Protein AF-A0A2S9CY71-F1 (afdb_monomer)

Sequence (113 aa):
MPGILIYLIAMFAIANFYYYVFKNPLKIFKFFSLFFILVSIISIVISLNYSESVWEGFITFSGYYTLLFGIHLLLRKVFKINNYLFYIIAFFLASFLITVFFAALMQDIFNYS

Structure (mmCIF, N/CA/C/O backbone):
data_AF-A0A2S9CY71-F1
#
_entry.id   AF-A0A2S9CY71-F1
#
loop_
_atom_site.group_PDB
_atom_site.id
_atom_site.type_symbol
_atom_site.label_atom_id
_atom_site.label_alt_id
_atom_site.label_comp_id
_atom_site.label_asym_id
_atom_site.label_entity_id
_atom_site.label_seq_id
_atom_site.pdbx_PDB_ins_code
_atom_site.Cartn_x
_atom_site.Cartn_y
_atom_site.Cartn_z
_atom_site.occupancy
_atom_site.B_iso_or_equiv
_atom_site.auth_seq_id
_atom_site.auth_comp_id
_atom_site.auth_asym_id
_atom_site.auth_atom_id
_atom_site.pdbx_PDB_model_num
ATOM 1 N N . MET A 1 1 ? 16.766 -16.063 2.490 1.00 52.97 1 MET A N 1
ATOM 2 C CA . MET A 1 1 ? 16.522 -15.645 3.892 1.00 52.97 1 MET A CA 1
ATOM 3 C C . MET A 1 1 ? 16.466 -14.126 4.117 1.00 52.97 1 MET A C 1
ATOM 5 O O . MET A 1 1 ? 15.512 -13.721 4.769 1.00 52.97 1 MET A O 1
ATOM 9 N N . PRO A 1 2 ? 17.361 -13.262 3.588 1.00 66.75 2 PRO A N 1
ATOM 10 C CA . PRO A 1 2 ? 17.296 -11.818 3.883 1.00 66.75 2 PRO A CA 1
ATOM 11 C C . PRO A 1 2 ? 16.052 -11.115 3.308 1.00 66.75 2 PRO A C 1
ATOM 13 O O . PRO A 1 2 ? 15.504 -10.232 3.958 1.00 66.75 2 PRO A O 1
ATOM 16 N N . GLY A 1 3 ? 15.537 -11.556 2.153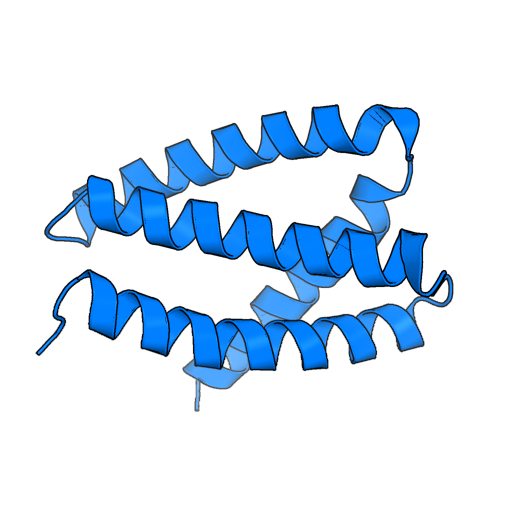 1.00 76.69 3 GLY A N 1
ATOM 17 C CA . GLY A 1 3 ? 14.343 -10.958 1.533 1.00 76.69 3 GLY A CA 1
ATOM 18 C C . GLY A 1 3 ? 13.068 -11.057 2.381 1.00 76.69 3 GLY A C 1
ATOM 19 O O . GLY A 1 3 ? 12.315 -10.094 2.464 1.00 76.69 3 GLY A O 1
ATOM 20 N N . ILE A 1 4 ? 12.857 -12.179 3.081 1.00 81.44 4 ILE A N 1
ATOM 21 C CA . ILE A 1 4 ? 11.696 -12.358 3.972 1.00 81.44 4 ILE A CA 1
ATOM 22 C C . ILE A 1 4 ? 11.807 -11.420 5.176 1.00 81.44 4 ILE A C 1
ATOM 24 O O . ILE A 1 4 ? 10.829 -10.785 5.551 1.00 81.44 4 ILE A O 1
ATOM 28 N N . LEU A 1 5 ? 13.001 -11.291 5.760 1.00 84.19 5 LEU A N 1
ATOM 29 C CA . LEU A 1 5 ? 13.216 -10.397 6.896 1.00 84.19 5 LEU A CA 1
ATOM 30 C C . LEU A 1 5 ? 12.985 -8.929 6.507 1.00 84.19 5 LEU A C 1
ATOM 32 O O . LEU A 1 5 ? 12.290 -8.213 7.224 1.00 84.19 5 LEU A O 1
ATOM 36 N N . ILE A 1 6 ? 13.506 -8.501 5.352 1.00 87.50 6 ILE A N 1
ATOM 37 C CA . ILE A 1 6 ? 13.288 -7.148 4.817 1.00 87.50 6 ILE A CA 1
ATOM 38 C C . ILE A 1 6 ? 11.797 -6.903 4.574 1.00 87.50 6 ILE A C 1
ATOM 40 O O . ILE A 1 6 ? 11.276 -5.871 4.992 1.00 87.50 6 ILE A O 1
ATOM 44 N N . TYR A 1 7 ? 11.100 -7.866 3.965 1.00 86.31 7 TYR A N 1
ATOM 45 C CA . TYR A 1 7 ? 9.656 -7.793 3.762 1.00 86.31 7 TYR A CA 1
ATOM 46 C C . TYR A 1 7 ? 8.904 -7.621 5.088 1.00 86.31 7 TYR A C 1
ATOM 48 O O . TYR A 1 7 ? 8.084 -6.713 5.214 1.00 86.31 7 TYR A O 1
ATOM 56 N N . LEU A 1 8 ? 9.207 -8.444 6.098 1.00 87.50 8 LEU A N 1
ATOM 57 C CA . LEU A 1 8 ? 8.549 -8.366 7.403 1.00 87.50 8 LEU A CA 1
ATOM 58 C C . LEU A 1 8 ? 8.791 -7.009 8.077 1.00 87.50 8 LEU A C 1
ATOM 60 O O . LEU A 1 8 ? 7.848 -6.394 8.568 1.00 87.50 8 LEU A O 1
ATOM 64 N N . ILE A 1 9 ? 10.026 -6.505 8.061 1.00 91.38 9 ILE A N 1
ATOM 65 C CA . ILE A 1 9 ? 10.359 -5.197 8.644 1.00 91.38 9 ILE A CA 1
ATOM 66 C C . ILE A 1 9 ? 9.629 -4.070 7.902 1.00 91.38 9 ILE A C 1
ATOM 68 O O . ILE A 1 9 ? 9.025 -3.204 8.540 1.00 91.38 9 ILE A O 1
ATOM 72 N N . ALA A 1 10 ? 9.635 -4.095 6.567 1.00 89.06 10 ALA A N 1
ATOM 73 C CA . ALA A 1 10 ? 8.968 -3.089 5.749 1.00 89.06 10 ALA A CA 1
ATOM 74 C C . ALA A 1 10 ? 7.451 -3.087 5.984 1.00 89.06 10 ALA A C 1
ATOM 76 O O . ALA A 1 10 ? 6.865 -2.033 6.232 1.00 89.06 10 ALA A O 1
ATOM 77 N N . MET A 1 11 ? 6.816 -4.261 5.989 1.00 91.31 11 MET A N 1
ATOM 78 C CA . MET A 1 11 ? 5.381 -4.380 6.254 1.00 91.31 11 MET A CA 1
ATOM 79 C C . MET A 1 11 ? 5.019 -3.954 7.673 1.00 91.31 11 MET A C 1
ATOM 81 O O . MET A 1 11 ? 3.999 -3.294 7.864 1.00 91.31 11 MET A O 1
ATOM 85 N N . PHE A 1 12 ? 5.867 -4.249 8.661 1.00 91.44 12 PHE A N 1
ATOM 86 C CA . PHE A 1 12 ? 5.662 -3.771 10.025 1.00 91.44 12 PHE A CA 1
ATOM 87 C C . PHE A 1 12 ? 5.716 -2.242 10.095 1.00 91.44 12 PHE A C 1
ATOM 89 O O . PHE A 1 12 ? 4.841 -1.624 10.708 1.00 91.44 12 PHE A O 1
ATOM 96 N N . ALA A 1 13 ? 6.694 -1.620 9.432 1.00 92.62 13 ALA A N 1
ATOM 97 C CA . ALA A 1 13 ? 6.809 -0.167 9.363 1.00 92.62 13 ALA A CA 1
ATOM 98 C C . ALA A 1 13 ? 5.593 0.469 8.669 1.00 92.62 13 ALA A C 1
ATOM 100 O O . ALA A 1 13 ? 5.010 1.415 9.201 1.00 92.62 13 ALA A O 1
ATOM 101 N N . ILE A 1 14 ? 5.154 -0.088 7.536 1.00 92.69 14 ILE A N 1
ATOM 102 C CA . ILE A 1 14 ? 3.981 0.391 6.789 1.00 92.69 14 ILE A CA 1
ATOM 103 C C . ILE A 1 14 ? 2.700 0.244 7.619 1.00 92.69 14 ILE A C 1
ATOM 105 O O . ILE A 1 14 ? 1.904 1.182 7.700 1.00 92.69 14 ILE A O 1
ATOM 109 N N . ALA A 1 15 ? 2.503 -0.902 8.275 1.00 92.19 15 ALA A N 1
ATOM 110 C CA . ALA A 1 15 ? 1.336 -1.143 9.114 1.00 92.19 15 ALA A CA 1
ATOM 111 C C . ALA A 1 15 ? 1.253 -0.123 10.260 1.00 92.19 15 ALA A C 1
ATOM 113 O O . ALA A 1 15 ? 0.190 0.456 10.497 1.00 92.19 15 ALA A O 1
ATOM 114 N N . ASN A 1 16 ? 2.382 0.145 10.926 1.00 93.38 16 ASN A N 1
ATOM 115 C CA . ASN A 1 16 ? 2.485 1.162 11.973 1.00 93.38 16 ASN A CA 1
ATOM 116 C C . ASN A 1 16 ? 2.200 2.563 11.436 1.00 93.38 16 ASN A C 1
ATOM 118 O O . ASN A 1 16 ?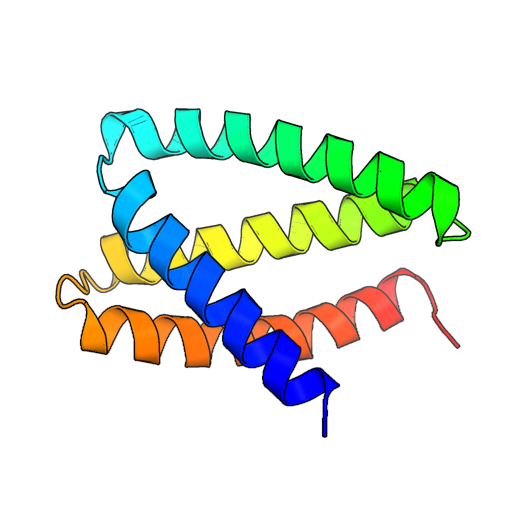 1.379 3.291 11.998 1.00 93.38 16 ASN A O 1
ATOM 122 N N . PHE A 1 17 ? 2.845 2.924 10.328 1.00 92.31 17 PHE A N 1
ATOM 123 C CA . PHE A 1 17 ? 2.635 4.202 9.667 1.00 92.31 17 PHE A CA 1
ATOM 124 C C . PHE A 1 17 ? 1.148 4.429 9.370 1.00 92.31 17 PHE A C 1
ATOM 126 O O . PHE A 1 17 ? 0.587 5.441 9.789 1.00 92.31 17 PHE A O 1
ATOM 133 N N . TYR A 1 18 ? 0.467 3.455 8.762 1.00 92.50 18 TYR A N 1
ATOM 134 C CA . TYR A 1 18 ? -0.965 3.561 8.504 1.00 92.50 18 TYR A CA 1
ATOM 135 C C . TYR A 1 18 ? -1.805 3.639 9.778 1.00 92.50 18 TYR A C 1
ATOM 137 O O . TYR A 1 18 ? -2.688 4.492 9.879 1.00 92.50 18 TYR A O 1
ATOM 145 N N . TYR A 1 19 ? -1.524 2.798 10.773 1.00 90.62 19 TYR A N 1
ATOM 146 C CA . TYR A 1 19 ? -2.283 2.776 12.021 1.00 90.62 19 TYR A CA 1
ATOM 147 C C . TYR A 1 19 ? -2.261 4.130 12.752 1.00 90.62 19 TYR A C 1
ATOM 149 O O . TYR A 1 19 ? -3.300 4.591 13.237 1.00 90.62 19 TYR A O 1
ATOM 157 N N . TYR A 1 20 ? -1.096 4.781 12.810 1.00 90.00 20 TYR A N 1
ATOM 158 C CA . TYR A 1 20 ? -0.923 6.029 13.554 1.00 90.00 20 TYR A CA 1
ATOM 159 C C . TYR A 1 20 ? -1.240 7.280 12.728 1.00 90.00 20 TYR A C 1
ATOM 161 O O . TYR A 1 20 ? -1.921 8.178 13.228 1.00 90.00 20 TYR A O 1
ATOM 169 N N . VAL A 1 21 ? -0.794 7.348 11.470 1.00 87.31 21 VAL A N 1
ATOM 170 C CA . VAL A 1 21 ? -0.914 8.563 10.642 1.00 87.31 21 VAL A CA 1
ATOM 171 C C . VAL A 1 21 ? -2.327 8.726 10.077 1.00 87.31 21 VAL A C 1
ATOM 173 O O . VAL A 1 21 ? -2.857 9.837 10.034 1.00 87.31 21 VAL A O 1
ATOM 176 N N . PHE A 1 22 ? -2.999 7.628 9.726 1.00 85.38 22 PHE A N 1
ATOM 177 C CA . PHE A 1 22 ? -4.312 7.655 9.066 1.00 85.38 22 PHE A CA 1
ATOM 178 C C . PHE A 1 22 ? -5.482 7.469 10.043 1.00 85.38 22 PHE A C 1
ATOM 180 O O . PHE A 1 22 ? -6.585 7.078 9.667 1.00 85.38 22 PHE A O 1
ATOM 187 N N . LYS A 1 23 ? -5.278 7.815 11.321 1.00 80.62 23 LYS A N 1
ATOM 188 C CA . LYS A 1 23 ? -6.298 7.681 12.372 1.00 80.62 23 LYS A CA 1
ATOM 189 C C . LYS A 1 23 ? -7.507 8.604 12.172 1.00 80.62 23 LYS A C 1
ATOM 191 O O . LYS A 1 23 ? -8.607 8.259 12.597 1.00 80.62 23 LYS A O 1
ATOM 196 N N . ASN A 1 24 ? -7.315 9.781 11.567 1.00 80.69 24 ASN A N 1
ATOM 197 C CA . ASN A 1 24 ? -8.375 10.782 11.426 1.00 80.69 24 ASN A CA 1
ATOM 198 C C . ASN A 1 24 ? -9.142 10.617 10.096 1.00 80.69 24 ASN A C 1
ATOM 200 O O . ASN A 1 24 ? -8.574 10.905 9.038 1.00 80.69 24 ASN A O 1
ATOM 204 N N . PRO A 1 25 ? -10.439 10.250 10.122 1.00 76.19 25 PRO A N 1
ATOM 205 C CA . PRO A 1 25 ? -11.218 9.993 8.912 1.00 76.19 25 PRO A CA 1
ATOM 206 C C . PRO A 1 25 ? -11.415 11.234 8.031 1.00 76.19 25 PRO A C 1
ATOM 208 O O . PRO A 1 25 ? -11.544 11.082 6.820 1.00 76.19 25 PRO A O 1
ATOM 211 N N . LEU A 1 26 ? -11.394 12.444 8.603 1.00 77.94 26 LEU A N 1
ATOM 212 C CA . LEU A 1 26 ? -11.603 13.695 7.860 1.00 77.94 26 LEU A CA 1
ATOM 213 C C . LEU A 1 26 ? -10.385 14.091 7.019 1.00 77.94 26 LEU A C 1
ATOM 215 O O . LEU A 1 26 ? -10.519 14.763 6.002 1.00 77.94 26 LEU A O 1
ATOM 219 N N . LYS A 1 27 ? -9.184 13.682 7.443 1.00 86.38 27 LYS A N 1
ATOM 220 C CA . LYS A 1 27 ? -7.920 14.022 6.767 1.00 86.38 27 LYS A CA 1
ATOM 221 C C . LYS A 1 27 ? -7.325 12.845 5.997 1.00 86.38 27 LYS A C 1
ATOM 223 O O . LYS A 1 27 ? -6.297 13.008 5.348 1.00 86.38 27 LYS A O 1
ATOM 228 N N . ILE A 1 28 ? -7.972 11.680 6.050 1.00 88.31 28 ILE A N 1
ATOM 229 C CA . ILE A 1 28 ? -7.424 10.418 5.549 1.00 88.31 28 ILE A CA 1
ATOM 230 C C . ILE A 1 28 ? -7.096 10.483 4.053 1.00 88.31 28 ILE A C 1
ATOM 232 O O . ILE A 1 28 ? -6.007 10.093 3.648 1.00 88.31 28 ILE A O 1
ATOM 236 N N . PHE A 1 29 ? -7.985 11.073 3.249 1.00 86.69 29 PHE A N 1
ATOM 237 C CA . PHE A 1 29 ? -7.787 11.221 1.808 1.00 86.69 29 PHE A CA 1
ATOM 238 C C . PHE A 1 29 ? -6.741 12.280 1.465 1.00 86.69 29 PHE A C 1
ATOM 240 O O . PHE A 1 29 ? -5.964 12.078 0.541 1.00 86.69 29 PHE A O 1
ATOM 247 N N . LYS A 1 30 ? -6.663 13.368 2.244 1.00 89.50 30 LYS A N 1
ATOM 248 C CA . LYS A 1 30 ? -5.634 14.403 2.069 1.00 89.50 30 LYS A CA 1
ATOM 249 C C . LYS A 1 30 ? -4.234 13.848 2.335 1.00 89.50 30 LYS A C 1
ATOM 251 O O . LYS A 1 30 ? -3.298 14.143 1.597 1.00 89.50 30 LYS A O 1
ATOM 256 N N . PHE A 1 31 ? -4.084 13.054 3.395 1.00 89.62 31 PHE A N 1
ATOM 257 C CA . PHE A 1 31 ? -2.816 12.384 3.664 1.00 89.62 31 PHE A CA 1
ATOM 258 C C . PHE A 1 31 ? -2.517 11.338 2.596 1.00 89.62 31 PHE A C 1
ATOM 260 O O . PHE A 1 31 ? -1.398 11.315 2.096 1.00 89.62 31 PHE A O 1
ATOM 267 N N . PHE A 1 32 ? -3.513 10.555 2.174 1.00 92.06 32 PHE A N 1
ATOM 268 C CA . PHE A 1 32 ? -3.327 9.572 1.110 1.00 92.06 32 PHE A CA 1
ATOM 269 C C . PHE A 1 32 ? -2.831 10.230 -0.176 1.00 92.06 32 PHE A C 1
ATOM 271 O O . PHE A 1 32 ? -1.815 9.801 -0.701 1.00 92.06 32 PHE A O 1
ATOM 278 N N . SER A 1 33 ? -3.461 11.314 -0.640 1.00 90.94 33 SER A N 1
ATOM 279 C CA . SER A 1 33 ? -3.027 12.008 -1.858 1.00 90.94 33 SER A CA 1
ATOM 280 C C . SER A 1 33 ? -1.604 12.555 -1.742 1.00 90.94 33 SER A C 1
ATOM 282 O O . SER A 1 33 ? -0.827 12.453 -2.684 1.00 90.94 33 SER A O 1
ATOM 284 N N . LEU A 1 34 ? -1.238 13.109 -0.581 1.00 92.69 34 LEU A N 1
ATOM 285 C CA . LEU A 1 34 ? 0.100 13.657 -0.360 1.00 92.69 34 LEU A CA 1
ATOM 286 C C . LEU A 1 34 ? 1.168 12.556 -0.390 1.00 92.69 34 LEU A C 1
ATOM 288 O O . LEU A 1 34 ? 2.187 12.698 -1.063 1.00 92.69 34 LEU A O 1
ATOM 292 N N . PHE A 1 35 ? 0.918 11.442 0.297 1.00 92.31 35 PHE A N 1
ATOM 293 C CA . PHE A 1 35 ? 1.832 10.304 0.292 1.00 92.31 35 PHE A CA 1
ATOM 294 C C . PHE A 1 35 ? 1.830 9.559 -1.043 1.00 92.31 35 PHE A C 1
ATOM 296 O O . PHE A 1 35 ? 2.882 9.089 -1.455 1.00 92.31 35 PHE A O 1
ATOM 303 N N . PHE A 1 36 ? 0.710 9.516 -1.762 1.00 93.00 36 PHE A N 1
ATOM 304 C CA . PHE A 1 36 ? 0.638 8.959 -3.110 1.00 93.00 36 PHE A CA 1
ATOM 305 C C . PHE A 1 36 ? 1.538 9.731 -4.080 1.00 93.00 36 PHE A C 1
ATOM 307 O O . PHE A 1 36 ? 2.293 9.116 -4.830 1.00 93.00 36 PHE A O 1
ATOM 314 N N . ILE A 1 37 ? 1.522 11.069 -4.026 1.00 93.25 37 ILE A N 1
ATOM 315 C CA . ILE A 1 37 ? 2.437 11.911 -4.814 1.00 93.25 37 ILE A CA 1
ATOM 316 C C . ILE A 1 37 ? 3.891 11.602 -4.444 1.00 93.25 37 ILE A C 1
ATOM 318 O O . ILE A 1 37 ? 4.717 11.396 -5.328 1.00 93.25 37 ILE A O 1
ATOM 322 N N . LEU A 1 38 ? 4.202 11.514 -3.147 1.00 93.31 38 LEU A N 1
ATOM 323 C CA . LEU A 1 38 ? 5.554 11.192 -2.688 1.00 93.31 38 LEU A CA 1
ATOM 324 C C . LEU A 1 38 ? 6.018 9.815 -3.190 1.00 93.31 38 LEU A C 1
ATOM 326 O O . LEU A 1 38 ? 7.110 9.702 -3.740 1.00 93.31 38 LEU A O 1
ATOM 330 N N . VAL A 1 39 ? 5.183 8.784 -3.040 1.00 92.62 39 VAL A N 1
ATOM 331 C CA . VAL A 1 39 ? 5.460 7.422 -3.522 1.00 92.62 39 VAL A CA 1
ATOM 332 C C . VAL A 1 39 ? 5.638 7.412 -5.036 1.00 92.62 39 VAL A C 1
ATOM 334 O O . VAL A 1 39 ? 6.555 6.765 -5.530 1.00 92.62 39 VAL A O 1
ATOM 337 N N . SER A 1 40 ? 4.824 8.171 -5.767 1.00 92.06 40 SER A N 1
ATOM 338 C CA . SER A 1 40 ? 4.937 8.308 -7.221 1.00 92.06 40 SER A CA 1
ATOM 339 C C . SER A 1 40 ? 6.278 8.917 -7.634 1.00 92.06 40 SER A C 1
ATOM 341 O O . SER A 1 40 ? 6.938 8.403 -8.532 1.00 92.06 40 SER A O 1
ATOM 343 N N . ILE A 1 41 ? 6.725 9.974 -6.949 1.00 92.94 41 ILE A N 1
ATOM 344 C CA . ILE A 1 41 ? 8.026 10.608 -7.212 1.00 92.94 41 ILE A CA 1
ATOM 345 C C . ILE A 1 41 ? 9.170 9.638 -6.899 1.00 92.94 41 ILE A C 1
ATOM 347 O O . ILE A 1 41 ? 10.073 9.472 -7.717 1.00 92.94 41 ILE A O 1
ATOM 351 N N . ILE A 1 42 ? 9.122 8.964 -5.744 1.00 90.50 42 ILE A N 1
ATOM 352 C CA . ILE A 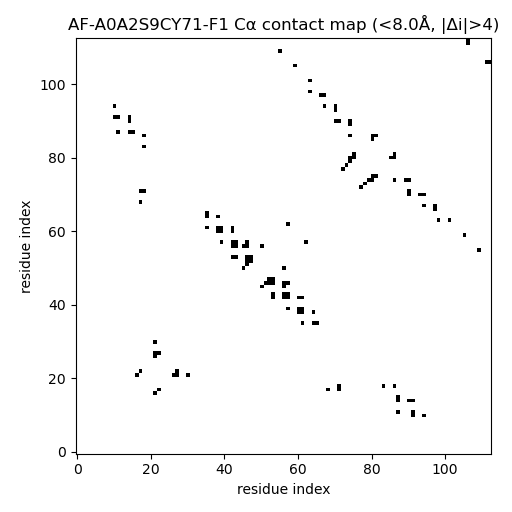1 42 ? 10.132 7.968 -5.354 1.00 90.50 42 ILE A CA 1
ATOM 353 C C . ILE A 1 42 ? 10.182 6.835 -6.381 1.00 90.50 42 ILE A C 1
ATOM 355 O O . ILE A 1 42 ? 11.265 6.432 -6.793 1.00 90.50 42 ILE A O 1
ATOM 359 N N . SER A 1 43 ? 9.022 6.362 -6.832 1.00 91.19 43 SER A N 1
ATOM 360 C CA . SER A 1 43 ? 8.922 5.333 -7.860 1.00 91.19 43 SER A CA 1
ATOM 361 C C . SER A 1 43 ? 9.610 5.751 -9.153 1.00 91.19 43 SER A C 1
ATOM 363 O O . SER A 1 43 ? 10.357 4.957 -9.711 1.00 91.19 43 SER A O 1
ATOM 365 N N . ILE A 1 44 ? 9.386 6.981 -9.621 1.00 89.06 44 ILE A N 1
ATOM 366 C CA . ILE A 1 44 ? 10.032 7.491 -10.836 1.00 89.06 44 ILE A CA 1
ATOM 367 C C . ILE A 1 44 ? 11.553 7.509 -10.657 1.00 89.06 44 ILE A C 1
ATOM 369 O O . ILE A 1 44 ? 12.279 7.045 -11.531 1.00 89.06 44 ILE A O 1
ATOM 373 N N . VAL A 1 45 ? 12.043 7.985 -9.508 1.00 90.00 45 VAL A N 1
ATOM 374 C CA . VAL A 1 45 ? 13.483 8.030 -9.206 1.00 90.00 45 VAL A CA 1
ATOM 375 C C . VAL A 1 45 ? 14.094 6.628 -9.175 1.00 90.00 45 VAL A C 1
ATOM 377 O O . VAL A 1 45 ? 15.165 6.419 -9.740 1.00 90.00 45 VAL A O 1
ATOM 380 N N . ILE A 1 46 ? 13.433 5.660 -8.537 1.00 87.69 46 ILE A N 1
ATOM 381 C CA . ILE A 1 46 ? 13.899 4.267 -8.511 1.00 87.69 46 ILE A CA 1
ATOM 382 C C . ILE A 1 46 ? 13.918 3.702 -9.932 1.00 87.69 46 ILE A C 1
ATOM 384 O O . ILE A 1 46 ? 14.928 3.144 -10.354 1.00 87.69 46 ILE A O 1
ATOM 388 N N . SER A 1 47 ? 12.843 3.895 -10.690 1.00 88.12 47 SER A N 1
ATOM 389 C CA . SER A 1 47 ? 12.738 3.374 -12.047 1.00 88.12 47 SER A CA 1
ATOM 390 C C . SER A 1 47 ? 13.790 3.918 -12.999 1.00 88.12 47 SER A C 1
ATOM 392 O O . SER A 1 47 ? 14.338 3.149 -13.779 1.00 88.12 47 SER A O 1
ATOM 394 N N . LEU A 1 48 ? 14.115 5.209 -12.913 1.00 88.56 48 LEU A N 1
ATOM 395 C CA . LEU A 1 48 ? 15.166 5.816 -13.734 1.00 88.56 48 LEU A CA 1
ATOM 396 C C . LEU A 1 48 ? 16.554 5.210 -13.478 1.00 88.56 48 LEU A C 1
ATOM 398 O O . LEU A 1 48 ? 17.416 5.291 -14.347 1.00 88.56 48 LEU A O 1
ATOM 402 N N . ASN A 1 49 ? 16.775 4.625 -12.298 1.00 85.94 49 ASN A N 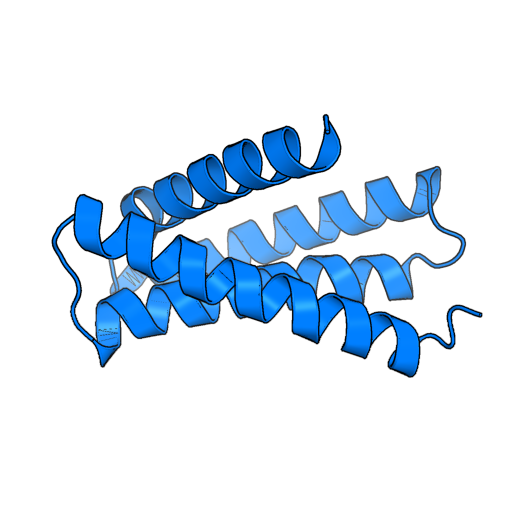1
ATOM 403 C CA . ASN A 1 49 ? 18.061 4.049 -11.910 1.00 85.94 49 ASN A CA 1
ATOM 404 C C . ASN A 1 49 ? 18.120 2.521 -12.056 1.00 85.94 49 ASN A C 1
ATOM 406 O O . ASN A 1 49 ? 19.212 1.975 -12.194 1.00 85.94 49 ASN A O 1
ATOM 410 N N . TYR A 1 50 ? 16.976 1.831 -11.977 1.00 80.38 50 TYR A N 1
ATOM 411 C CA . TYR A 1 50 ? 16.940 0.375 -11.782 1.00 80.38 50 TYR A CA 1
ATOM 412 C C . TYR A 1 50 ? 15.946 -0.386 -12.667 1.00 80.38 50 TYR A C 1
ATOM 414 O O . TYR A 1 50 ? 15.956 -1.613 -12.625 1.00 80.38 50 TYR A O 1
ATOM 422 N N . SER A 1 51 ? 15.083 0.284 -13.437 1.00 69.69 51 SER A N 1
ATOM 423 C CA . SER A 1 51 ? 14.105 -0.392 -14.303 1.00 69.69 51 SER A CA 1
ATOM 424 C C . SER A 1 51 ? 14.251 0.039 -15.753 1.00 69.69 51 SER A C 1
ATOM 426 O O . SER A 1 51 ? 14.600 1.185 -16.028 1.00 69.69 51 SER A O 1
ATOM 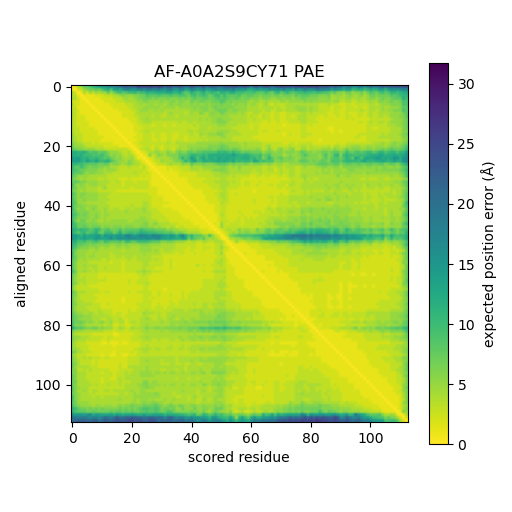428 N N . GLU A 1 52 ? 13.874 -0.838 -16.674 1.00 73.69 52 GLU A N 1
ATOM 429 C CA . GLU A 1 52 ? 13.834 -0.508 -18.100 1.00 73.69 52 GLU A CA 1
ATOM 430 C C . GLU A 1 52 ? 12.660 0.425 -18.452 1.00 73.69 52 GLU A C 1
ATOM 432 O O . GLU A 1 52 ? 12.711 1.135 -19.455 1.00 73.69 52 GLU A O 1
ATOM 437 N N . SER A 1 53 ? 11.622 0.486 -17.602 1.00 86.50 53 SER A N 1
ATOM 438 C CA . SER A 1 53 ? 10.413 1.278 -17.838 1.00 86.50 53 SER A CA 1
ATOM 439 C C . SER A 1 53 ? 9.956 2.070 -16.608 1.00 86.50 53 SER A C 1
ATOM 441 O O . SER A 1 53 ? 9.503 1.532 -15.596 1.00 86.50 53 SER A O 1
ATOM 443 N N . VAL A 1 54 ? 9.981 3.403 -16.730 1.00 88.69 54 VAL A N 1
ATOM 444 C CA . VAL A 1 54 ? 9.432 4.330 -15.717 1.00 88.69 54 VAL A CA 1
ATOM 445 C C . VAL A 1 54 ? 7.939 4.117 -15.501 1.00 88.69 54 VAL A C 1
ATOM 447 O O . VAL A 1 54 ? 7.445 4.238 -14.379 1.00 88.69 54 VAL A O 1
ATOM 450 N N . TRP A 1 55 ? 7.220 3.787 -16.571 1.00 88.06 55 TRP A N 1
ATOM 451 C CA . TRP A 1 55 ? 5.779 3.582 -16.523 1.00 88.06 55 TRP A CA 1
ATOM 452 C C . TRP A 1 55 ? 5.407 2.357 -15.690 1.00 88.06 55 TRP A C 1
ATOM 454 O O . TRP A 1 55 ? 4.507 2.404 -14.854 1.00 88.06 55 TRP A O 1
ATOM 464 N N . GLU A 1 56 ? 6.153 1.279 -15.884 1.00 87.88 56 GLU A N 1
ATOM 465 C CA . GLU A 1 56 ? 5.978 0.024 -15.171 1.00 87.88 56 GLU A CA 1
ATOM 466 C C . GLU A 1 56 ? 6.244 0.168 -13.674 1.00 87.88 56 GLU A C 1
ATOM 468 O O . GLU A 1 56 ? 5.412 -0.233 -12.854 1.00 87.88 56 GLU A O 1
ATOM 473 N N . GLY A 1 57 ? 7.359 0.802 -13.297 1.00 86.44 57 GLY A N 1
ATOM 474 C CA . GLY A 1 57 ? 7.627 1.048 -11.886 1.00 86.44 57 GLY A CA 1
ATOM 475 C C . GLY A 1 57 ? 6.572 1.959 -11.269 1.00 86.44 57 GLY A C 1
ATOM 476 O O . GLY A 1 57 ? 6.041 1.623 -10.212 1.00 86.44 57 GLY A O 1
ATOM 477 N N . PHE A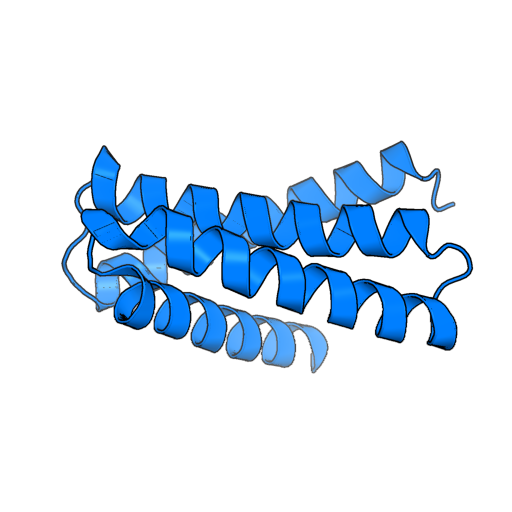 1 58 ? 6.175 3.038 -11.956 1.00 90.56 58 PHE A N 1
ATOM 478 C CA . PHE A 1 58 ? 5.094 3.906 -11.482 1.00 90.56 58 PHE A CA 1
ATOM 479 C C . PHE A 1 58 ? 3.816 3.115 -11.180 1.00 90.56 58 PHE A C 1
ATOM 481 O O . PHE A 1 58 ? 3.280 3.236 -10.075 1.00 90.56 58 PHE A O 1
ATOM 488 N N . ILE A 1 59 ? 3.348 2.277 -12.111 1.00 90.12 59 ILE A N 1
ATOM 489 C CA . ILE A 1 59 ? 2.150 1.443 -11.917 1.00 90.12 59 ILE A CA 1
ATOM 490 C C . ILE A 1 59 ? 2.344 0.475 -10.746 1.00 90.12 59 ILE A C 1
ATOM 492 O O . ILE A 1 59 ? 1.473 0.375 -9.880 1.00 90.12 59 ILE A O 1
ATOM 496 N N . THR A 1 60 ? 3.495 -0.190 -10.685 1.00 90.94 60 THR A N 1
ATOM 497 C CA . THR A 1 60 ? 3.796 -1.198 -9.665 1.00 90.94 60 THR A CA 1
ATOM 498 C C . THR A 1 60 ? 3.795 -0.587 -8.262 1.00 90.94 60 THR A C 1
ATOM 500 O O . THR A 1 60 ? 3.056 -1.034 -7.385 1.00 90.94 60 THR A O 1
ATOM 503 N N . PHE A 1 61 ? 4.569 0.477 -8.032 1.00 89.69 61 PHE A N 1
ATOM 504 C CA . PHE A 1 61 ? 4.696 1.089 -6.708 1.00 89.69 61 PHE A CA 1
ATOM 505 C C . PHE A 1 61 ? 3.422 1.826 -6.279 1.00 89.69 61 PHE A C 1
ATOM 507 O O . PHE A 1 61 ? 2.970 1.665 -5.140 1.00 89.69 61 PHE A O 1
ATOM 514 N N . SER A 1 62 ? 2.821 2.618 -7.173 1.00 91.81 62 SER A N 1
ATOM 515 C CA . SER A 1 62 ? 1.608 3.382 -6.850 1.00 91.81 62 SER A CA 1
ATOM 516 C C . SER A 1 62 ? 0.386 2.470 -6.671 1.00 91.81 62 SER A C 1
ATOM 518 O O . SER A 1 62 ? -0.407 2.669 -5.741 1.00 91.81 62 SER A O 1
ATOM 520 N N . GLY A 1 63 ? 0.270 1.422 -7.492 1.00 92.50 63 GLY A N 1
ATOM 521 C CA . GLY A 1 63 ? -0.768 0.400 -7.388 1.00 92.50 63 GLY A CA 1
ATOM 522 C C . GLY A 1 63 ? -0.656 -0.388 -6.087 1.00 92.50 63 GLY A C 1
ATOM 523 O O . GLY A 1 63 ? -1.629 -0.479 -5.334 1.00 92.50 63 GLY A O 1
ATOM 524 N N . TYR A 1 64 ? 0.547 -0.865 -5.756 1.00 93.75 64 TYR A N 1
ATOM 525 C CA . TYR A 1 64 ? 0.785 -1.599 -4.515 1.00 93.75 64 TYR A CA 1
ATOM 526 C C . TYR A 1 64 ? 0.495 -0.746 -3.271 1.00 93.75 64 TYR A C 1
ATOM 528 O O . TYR A 1 64 ? -0.214 -1.186 -2.361 1.00 93.75 64 TYR A O 1
ATOM 536 N N . TYR A 1 65 ? 0.953 0.511 -3.254 1.00 93.44 65 TYR A N 1
ATOM 537 C CA . TYR A 1 65 ? 0.639 1.459 -2.181 1.00 93.44 65 TYR A CA 1
ATOM 538 C C . TYR A 1 65 ? -0.876 1.649 -2.004 1.00 93.44 65 TYR A C 1
ATOM 540 O O . TYR A 1 65 ? -1.385 1.600 -0.879 1.00 93.44 65 TYR A O 1
ATOM 548 N N . THR A 1 66 ? -1.602 1.804 -3.113 1.00 94.31 66 THR A N 1
ATOM 549 C CA . THR A 1 66 ? -3.059 1.988 -3.115 1.00 94.31 66 THR A CA 1
ATOM 550 C C . THR A 1 66 ? -3.789 0.764 -2.567 1.00 94.31 66 THR A C 1
ATOM 552 O O . THR A 1 66 ? -4.706 0.909 -1.757 1.00 94.31 66 THR A O 1
ATOM 555 N N . LEU A 1 67 ? -3.358 -0.445 -2.934 1.00 95.56 67 LEU A N 1
ATOM 556 C CA . LEU A 1 67 ? -3.938 -1.688 -2.420 1.00 95.56 67 LEU A CA 1
ATOM 557 C C . LEU A 1 67 ? -3.725 -1.844 -0.911 1.00 95.56 67 LEU A C 1
ATOM 559 O O . LEU A 1 67 ? -4.673 -2.140 -0.179 1.00 95.56 67 LEU A O 1
ATOM 563 N N . LEU A 1 68 ? -2.512 -1.574 -0.419 1.00 95.12 68 LEU A N 1
ATOM 564 C CA . LEU A 1 68 ? -2.227 -1.614 1.018 1.00 95.12 68 LEU A CA 1
ATOM 565 C C . LEU A 1 68 ? -3.047 -0.575 1.797 1.00 95.12 68 LEU A C 1
ATOM 567 O O . LEU A 1 68 ? -3.535 -0.858 2.895 1.00 95.12 68 LEU A O 1
ATOM 571 N N . PHE A 1 69 ? -3.247 0.614 1.226 1.00 94.81 69 PHE A N 1
ATOM 572 C CA . PHE A 1 69 ? -4.142 1.609 1.809 1.00 94.81 69 PHE A CA 1
ATOM 573 C C . PHE A 1 69 ? -5.605 1.133 1.820 1.00 94.81 69 PHE A C 1
ATOM 575 O O . PHE A 1 69 ? -6.310 1.318 2.815 1.00 94.81 69 PHE A O 1
ATOM 582 N N . GLY A 1 70 ? -6.051 0.453 0.761 1.00 94.38 70 GLY A N 1
ATOM 583 C CA . GLY A 1 70 ? -7.358 -0.202 0.706 1.00 94.38 70 GLY A CA 1
ATOM 584 C C . GLY A 1 70 ? -7.564 -1.187 1.860 1.00 94.38 70 GLY A C 1
ATOM 585 O O . GLY A 1 70 ? -8.588 -1.123 2.541 1.00 94.38 70 GLY A O 1
ATOM 586 N N . ILE A 1 71 ? -6.563 -2.020 2.163 1.00 95.50 71 ILE A N 1
ATOM 587 C CA . ILE A 1 71 ? -6.593 -2.912 3.334 1.00 95.50 71 ILE A CA 1
ATOM 588 C C . ILE A 1 71 ? -6.697 -2.135 4.635 1.00 95.50 71 ILE A C 1
ATOM 590 O O . ILE A 1 71 ? -7.524 -2.479 5.477 1.00 95.50 71 ILE A O 1
ATOM 594 N N . HIS A 1 72 ? -5.905 -1.076 4.806 1.00 94.75 72 HIS A N 1
ATOM 595 C CA . HIS A 1 72 ? -6.014 -0.236 5.995 1.00 94.75 72 HIS A CA 1
ATOM 596 C C . HIS A 1 72 ? -7.453 0.272 6.193 1.00 94.75 72 HIS A C 1
ATOM 598 O O . HIS A 1 72 ? -8.009 0.156 7.291 1.00 94.75 72 HIS A O 1
ATOM 604 N N . LEU A 1 73 ? -8.083 0.784 5.129 1.00 94.25 73 LEU A N 1
ATOM 605 C CA . LEU A 1 73 ? -9.471 1.241 5.175 1.00 94.25 73 LEU A CA 1
ATOM 606 C C . LEU A 1 73 ? -10.441 0.105 5.498 1.00 94.25 73 LEU A C 1
ATOM 608 O O . LEU A 1 73 ? -11.342 0.297 6.314 1.00 94.25 73 LEU A O 1
ATOM 612 N N . LEU A 1 74 ? -10.254 -1.068 4.902 1.00 95.00 74 LEU A N 1
ATOM 613 C CA . LEU A 1 74 ? -11.100 -2.234 5.124 1.00 95.00 74 LEU A CA 1
ATOM 614 C C . LEU A 1 74 ? -11.025 -2.673 6.600 1.00 95.00 74 LEU A C 1
ATOM 616 O O . LEU A 1 74 ? -12.049 -2.762 7.280 1.00 95.00 74 LEU A O 1
ATOM 620 N N . LEU A 1 75 ? -9.820 -2.806 7.154 1.00 94.75 75 LEU A N 1
ATOM 621 C CA . LEU A 1 75 ? -9.613 -3.171 8.558 1.00 94.75 75 LEU A CA 1
ATOM 622 C C . LEU A 1 75 ? -10.190 -2.130 9.531 1.00 94.75 75 LEU A C 1
ATOM 624 O O . LEU A 1 75 ? -10.826 -2.498 10.520 1.00 94.75 75 LEU A O 1
ATOM 628 N N . ARG A 1 76 ? -9.996 -0.829 9.269 1.00 91.81 76 ARG A N 1
ATOM 629 C CA . ARG A 1 76 ? -10.394 0.248 10.198 1.00 91.81 76 ARG A CA 1
ATOM 630 C C . ARG A 1 76 ? -11.847 0.682 10.065 1.00 91.81 76 ARG A C 1
ATOM 632 O O . ARG A 1 76 ? -12.464 1.008 11.074 1.00 91.81 76 ARG A O 1
ATOM 639 N N . LYS A 1 77 ? -12.388 0.735 8.847 1.00 90.44 77 LYS A N 1
ATOM 640 C CA . LYS A 1 77 ? -13.739 1.258 8.586 1.00 90.44 77 LYS A CA 1
ATOM 641 C C . LYS A 1 77 ? -14.779 0.156 8.441 1.00 90.44 77 LYS A C 1
ATOM 643 O O . LYS A 1 77 ? -15.876 0.319 8.967 1.00 90.44 77 LYS A O 1
ATOM 648 N N . VAL A 1 78 ? -14.443 -0.945 7.764 1.00 92.75 78 VAL A N 1
ATOM 649 C CA . VAL A 1 78 ? -15.389 -2.048 7.525 1.00 92.75 78 VAL A CA 1
ATOM 650 C C . VAL A 1 78 ? -15.398 -2.991 8.724 1.00 92.75 78 VAL A C 1
ATOM 652 O O . VAL A 1 78 ? -16.423 -3.124 9.388 1.00 92.75 78 VAL A O 1
ATOM 655 N N . PHE A 1 79 ? -14.244 -3.564 9.073 1.00 94.00 79 PHE A N 1
ATOM 656 C CA . PHE A 1 79 ? -14.130 -4.495 10.203 1.00 94.00 79 PHE A CA 1
ATOM 657 C C . PHE A 1 79 ? -13.973 -3.815 11.568 1.00 94.00 79 PHE A C 1
ATOM 659 O O . PHE A 1 79 ? -14.062 -4.479 12.597 1.00 94.00 79 PHE A O 1
ATOM 666 N N . LYS A 1 80 ? -13.763 -2.491 11.594 1.00 92.25 80 LYS A N 1
ATOM 667 C CA . LYS A 1 80 ? -13.666 -1.676 12.820 1.00 92.25 80 LYS A CA 1
ATOM 668 C C . LYS A 1 80 ? -12.617 -2.189 13.821 1.00 92.25 80 LYS A C 1
ATOM 670 O O . LYS A 1 80 ? -12.791 -2.077 15.036 1.00 92.25 80 LYS A O 1
ATOM 675 N N . ILE A 1 81 ? -11.502 -2.724 13.321 1.00 92.12 81 ILE A N 1
ATOM 676 C CA . ILE A 1 81 ? -10.416 -3.254 14.151 1.00 92.12 81 ILE A CA 1
ATOM 677 C C . ILE A 1 81 ? -9.639 -2.089 14.772 1.00 92.12 81 ILE A C 1
ATOM 679 O O . ILE A 1 81 ? -8.801 -1.436 14.144 1.00 92.12 81 ILE A O 1
ATOM 683 N N . ASN A 1 82 ? -9.940 -1.827 16.043 1.00 87.88 82 ASN A N 1
ATOM 684 C CA . ASN A 1 82 ? -9.340 -0.732 16.802 1.00 87.88 82 ASN A CA 1
ATOM 685 C C . ASN A 1 82 ? -8.172 -1.160 17.691 1.00 87.88 82 ASN A C 1
ATOM 687 O O . ASN A 1 82 ? -7.374 -0.312 18.076 1.00 87.88 82 ASN A O 1
ATOM 691 N N . ASN A 1 83 ? -8.061 -2.451 18.007 1.00 94.31 83 ASN A N 1
ATOM 692 C CA . ASN A 1 83 ? -6.946 -2.983 18.779 1.00 94.31 83 ASN A CA 1
ATOM 693 C C . ASN A 1 83 ? -5.694 -3.079 17.897 1.00 94.31 83 ASN A C 1
ATOM 695 O O . ASN A 1 83 ? -5.743 -3.641 16.803 1.00 94.31 83 ASN A O 1
ATOM 699 N N . TYR A 1 84 ? -4.579 -2.550 18.397 1.00 93.25 84 TYR A N 1
ATOM 700 C CA . TYR A 1 84 ? -3.314 -2.500 17.671 1.00 93.25 84 TYR A CA 1
ATOM 701 C C . TYR A 1 84 ? -2.794 -3.890 17.271 1.00 93.25 84 TYR A C 1
ATOM 703 O O . TYR A 1 84 ? -2.470 -4.094 16.106 1.00 93.25 84 TYR A O 1
ATOM 711 N N . LEU A 1 85 ? -2.768 -4.863 18.190 1.00 94.06 85 LEU A N 1
ATOM 712 C CA . LEU A 1 85 ? -2.243 -6.206 17.900 1.00 94.06 85 LEU A CA 1
ATOM 713 C C . LEU A 1 85 ? -3.068 -6.907 16.821 1.00 94.06 85 LEU A C 1
ATOM 715 O O . LEU A 1 85 ? -2.508 -7.409 15.847 1.00 94.06 85 LEU A O 1
ATOM 719 N N . PHE A 1 86 ? -4.398 -6.882 16.951 1.00 94.94 86 PHE A N 1
ATOM 720 C CA . PHE A 1 86 ? -5.281 -7.470 15.942 1.00 94.94 86 PHE A CA 1
ATOM 721 C C . PHE A 1 86 ? -5.161 -6.762 14.591 1.00 94.94 86 PHE A C 1
ATOM 723 O O . PHE A 1 86 ? -5.183 -7.424 13.557 1.00 94.94 86 PHE A O 1
ATOM 730 N N . TYR A 1 87 ? -4.983 -5.438 14.588 1.00 96.00 87 TYR A N 1
ATOM 731 C CA . TYR A 1 87 ? -4.756 -4.686 13.358 1.00 96.00 87 TYR A CA 1
ATOM 732 C C . TYR A 1 87 ? -3.452 -5.105 12.671 1.00 96.00 87 TYR A C 1
ATOM 734 O O . TYR A 1 87 ? -3.477 -5.383 11.477 1.00 96.00 87 TYR A O 1
ATOM 742 N N . ILE A 1 88 ? -2.333 -5.180 13.402 1.00 95.12 88 ILE A N 1
ATOM 743 C CA . ILE A 1 88 ? -1.034 -5.556 12.827 1.00 95.12 88 ILE A CA 1
ATOM 744 C C . ILE A 1 88 ? -1.104 -6.962 12.226 1.00 95.12 88 ILE A C 1
ATOM 746 O O . ILE A 1 88 ? -0.737 -7.134 11.068 1.00 95.12 88 ILE A O 1
ATOM 750 N N . ILE A 1 89 ? -1.629 -7.947 12.962 1.00 94.44 89 ILE A N 1
ATOM 751 C CA . ILE A 1 89 ? -1.730 -9.334 12.475 1.00 94.44 89 ILE A CA 1
ATOM 752 C C . ILE A 1 89 ? -2.610 -9.410 11.219 1.00 94.44 89 ILE A C 1
ATOM 754 O O . ILE A 1 89 ? -2.211 -10.009 10.219 1.00 94.44 89 ILE A O 1
ATOM 758 N N . ALA A 1 90 ? -3.783 -8.772 11.240 1.00 95.12 90 ALA A N 1
ATOM 759 C CA . ALA A 1 90 ? -4.696 -8.782 10.100 1.00 95.12 90 ALA A CA 1
ATOM 760 C C . ALA A 1 90 ? -4.116 -8.044 8.883 1.00 95.12 90 ALA A C 1
ATOM 762 O O . ALA A 1 90 ? -4.250 -8.517 7.754 1.00 95.12 90 ALA A O 1
ATOM 763 N N . PHE A 1 91 ? -3.433 -6.916 9.104 1.00 95.56 91 PHE A N 1
ATOM 764 C CA . PHE A 1 91 ? -2.750 -6.176 8.047 1.00 95.56 91 PHE A CA 1
ATOM 765 C C . PHE A 1 91 ? -1.647 -7.016 7.410 1.00 95.56 91 PHE A C 1
ATOM 767 O O . PHE A 1 91 ? -1.563 -7.048 6.190 1.00 95.56 91 PHE A O 1
ATOM 774 N N . PHE A 1 92 ? -0.858 -7.740 8.206 1.00 93.81 92 PHE A N 1
ATOM 775 C CA . PHE A 1 92 ? 0.190 -8.633 7.706 1.00 93.81 92 PHE A CA 1
ATOM 776 C C . PHE A 1 92 ? -0.348 -9.770 6.840 1.00 93.81 92 PHE A C 1
ATOM 778 O O . PHE A 1 92 ? 0.201 -10.051 5.776 1.00 93.81 92 PHE A O 1
ATOM 785 N N . LEU A 1 93 ? -1.417 -10.430 7.289 1.00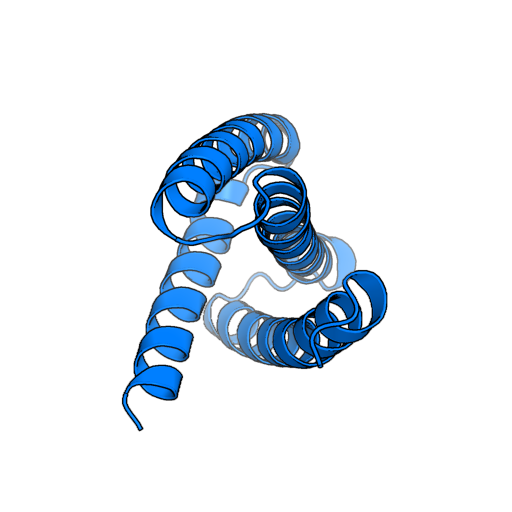 93.50 93 LEU A N 1
ATOM 786 C CA . LEU A 1 93 ? -2.042 -11.511 6.526 1.00 93.50 93 LEU A CA 1
ATOM 787 C C . LEU A 1 93 ? -2.575 -10.995 5.186 1.00 93.50 93 LEU A C 1
ATOM 789 O O . LEU A 1 93 ? -2.322 -11.589 4.139 1.00 93.50 93 LEU A O 1
ATOM 793 N N . ALA A 1 94 ? -3.263 -9.854 5.209 1.00 94.69 94 ALA A N 1
ATOM 794 C CA . ALA A 1 94 ? -3.795 -9.237 4.004 1.00 94.69 94 ALA A CA 1
ATOM 795 C C . ALA A 1 94 ? -2.688 -8.710 3.075 1.00 94.69 94 ALA A C 1
ATOM 797 O O . ALA A 1 94 ? -2.764 -8.912 1.864 1.00 94.69 94 ALA A O 1
ATOM 798 N N . SER A 1 95 ? -1.643 -8.078 3.617 1.00 93.25 95 SER A N 1
ATOM 799 C CA . SER A 1 95 ? -0.520 -7.575 2.822 1.00 93.25 95 SER A CA 1
ATOM 800 C C . SER A 1 95 ? 0.264 -8.715 2.185 1.00 93.25 95 SER A C 1
ATOM 802 O O . SER A 1 95 ? 0.689 -8.580 1.041 1.00 93.25 95 SER A O 1
ATOM 804 N N . PHE A 1 96 ? 0.400 -9.858 2.864 1.00 92.00 96 PHE A N 1
ATOM 805 C CA . PHE A 1 96 ? 1.018 -11.050 2.289 1.00 92.00 96 PHE A CA 1
ATOM 806 C C . PHE A 1 96 ? 0.243 -11.556 1.074 1.00 92.00 96 PHE A C 1
ATOM 808 O O . PHE A 1 96 ? 0.833 -11.709 0.005 1.00 92.00 96 PHE A O 1
ATOM 815 N N . LEU A 1 97 ? -1.077 -11.727 1.203 1.00 93.25 97 LEU A N 1
ATOM 816 C CA . LEU A 1 97 ? -1.925 -12.129 0.079 1.00 93.25 97 LEU A CA 1
ATOM 817 C C . LEU A 1 97 ? -1.812 -11.135 -1.080 1.00 93.25 97 LEU A C 1
ATOM 819 O O . LEU A 1 97 ? -1.540 -11.542 -2.206 1.00 93.25 97 LEU A O 1
ATOM 823 N N . ILE A 1 98 ? -1.935 -9.833 -0.801 1.00 93.50 98 ILE A N 1
ATOM 824 C CA . ILE A 1 98 ? -1.786 -8.796 -1.829 1.00 93.50 98 ILE A CA 1
ATOM 825 C C . ILE A 1 98 ? -0.431 -8.890 -2.504 1.00 93.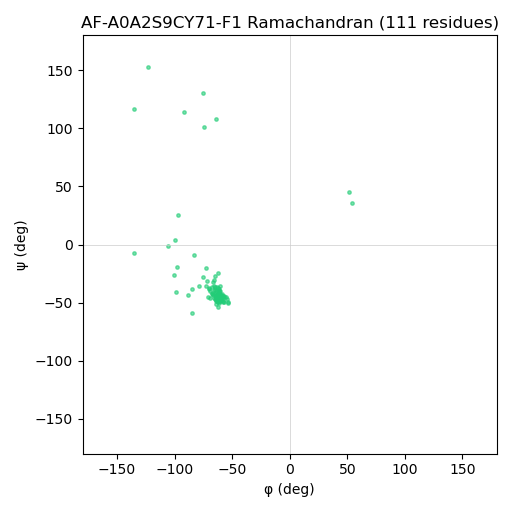50 98 ILE A C 1
ATOM 827 O O . ILE A 1 98 ? -0.378 -8.822 -3.718 1.00 93.50 98 ILE A O 1
ATOM 831 N N . THR A 1 99 ? 0.653 -9.064 -1.755 1.00 91.56 99 THR A N 1
ATOM 832 C CA . THR A 1 99 ? 1.999 -9.139 -2.335 1.00 91.56 99 THR A CA 1
ATOM 833 C C . THR A 1 99 ? 2.116 -10.298 -3.314 1.00 91.56 99 THR A C 1
ATOM 835 O O . THR A 1 99 ? 2.614 -10.100 -4.417 1.00 91.56 99 THR A O 1
ATOM 838 N N . VAL A 1 100 ? 1.613 -11.480 -2.947 1.00 90.75 100 VAL A N 1
ATOM 839 C CA . VAL A 1 100 ? 1.655 -12.668 -3.811 1.00 90.75 100 VAL A CA 1
ATOM 840 C C . VAL A 1 100 ? 0.825 -12.457 -5.080 1.00 90.75 100 VAL A C 1
ATOM 842 O O . VAL A 1 100 ? 1.337 -12.637 -6.182 1.00 90.75 100 VAL A O 1
ATOM 845 N N . PHE A 1 101 ? -0.435 -12.031 -4.946 1.00 92.56 101 PHE A N 1
ATOM 846 C CA . PHE A 1 101 ? -1.316 -11.843 -6.103 1.00 92.56 101 PHE A CA 1
ATOM 847 C C . PHE A 1 101 ? -0.910 -10.655 -6.974 1.00 92.56 101 PHE A C 1
ATOM 849 O O . PHE A 1 101 ? -1.006 -10.727 -8.194 1.00 92.56 101 PHE A O 1
ATOM 856 N N . PHE A 1 102 ? -0.444 -9.566 -6.367 1.00 92.50 102 PHE A N 1
ATOM 857 C CA . PHE A 1 102 ? -0.016 -8.376 -7.092 1.00 92.50 102 PHE A CA 1
ATOM 858 C C . PHE A 1 102 ? 1.273 -8.634 -7.867 1.00 92.50 102 PHE A C 1
ATOM 860 O O . PHE A 1 102 ? 1.368 -8.217 -9.014 1.00 92.50 102 PHE A O 1
ATOM 867 N N . ALA A 1 103 ? 2.230 -9.367 -7.290 1.00 89.12 103 ALA A N 1
ATOM 868 C CA . ALA A 1 103 ? 3.429 -9.776 -8.015 1.00 89.12 103 ALA A CA 1
ATOM 869 C C . ALA A 1 103 ? 3.076 -10.628 -9.244 1.00 89.12 103 ALA A C 1
ATOM 871 O O . ALA A 1 103 ? 3.549 -10.331 -10.338 1.00 89.12 103 ALA A O 1
ATOM 872 N N . ALA A 1 104 ? 2.192 -11.619 -9.085 1.00 90.19 104 ALA A N 1
ATOM 873 C CA . ALA A 1 104 ? 1.717 -12.439 -10.200 1.00 90.19 104 ALA A CA 1
ATOM 874 C C . ALA A 1 104 ? 0.984 -11.605 -11.269 1.00 90.19 104 ALA A C 1
ATOM 876 O O . ALA A 1 104 ? 1.216 -11.784 -12.459 1.00 90.19 104 ALA A O 1
ATOM 877 N N . LEU A 1 105 ? 0.145 -10.650 -10.851 1.00 91.81 105 LEU A N 1
ATOM 878 C CA . LEU A 1 105 ? -0.560 -9.749 -11.764 1.00 91.81 105 LEU A CA 1
ATOM 879 C C . LEU A 1 105 ? 0.404 -8.858 -12.558 1.00 91.81 105 LEU A C 1
ATOM 881 O O . LEU A 1 105 ? 0.205 -8.667 -13.750 1.00 91.81 105 LEU A O 1
ATOM 885 N N . MET A 1 106 ? 1.433 -8.295 -11.917 1.00 91.00 106 MET A N 1
ATOM 886 C CA . MET A 1 106 ? 2.416 -7.462 -12.620 1.00 91.00 106 MET A CA 1
ATOM 887 C C . MET A 1 106 ? 3.254 -8.289 -13.603 1.00 91.00 106 MET A C 1
ATOM 889 O O . MET A 1 106 ? 3.536 -7.805 -14.693 1.00 91.00 106 MET A O 1
ATOM 893 N N . GLN A 1 107 ? 3.593 -9.539 -13.259 1.00 88.25 107 GLN A N 1
ATOM 894 C CA . GLN A 1 107 ? 4.249 -10.469 -14.188 1.00 88.25 107 GLN A CA 1
ATOM 895 C C . GLN A 1 107 ? 3.434 -10.704 -15.456 1.00 88.25 107 GLN A C 1
ATOM 897 O O . GLN A 1 107 ? 3.992 -10.636 -16.549 1.00 88.25 107 GLN A O 1
ATOM 902 N N . ASP A 1 108 ? 2.128 -10.910 -15.311 1.00 88.81 108 ASP A N 1
ATOM 903 C CA . ASP A 1 108 ? 1.219 -11.110 -16.439 1.00 88.81 108 ASP A CA 1
ATOM 904 C C . ASP A 1 108 ? 1.028 -9.823 -17.264 1.00 88.81 108 ASP A C 1
ATOM 906 O O . ASP A 1 108 ? 1.150 -9.831 -18.485 1.00 88.81 108 ASP A O 1
ATOM 910 N N . ILE A 1 109 ? 0.809 -8.677 -16.607 1.00 87.06 109 ILE A N 1
ATOM 911 C CA . ILE A 1 109 ? 0.571 -7.391 -17.289 1.00 87.06 109 ILE A CA 1
ATOM 912 C C . ILE A 1 109 ? 1.784 -6.929 -18.102 1.00 87.06 109 ILE A C 1
ATOM 914 O O . ILE A 1 109 ? 1.614 -6.383 -19.195 1.00 87.06 109 ILE A O 1
ATOM 918 N N . PHE A 1 110 ? 2.993 -7.104 -17.572 1.00 86.62 110 PHE A N 1
ATOM 919 C CA . PHE A 1 110 ? 4.211 -6.609 -18.212 1.00 86.62 110 PHE A CA 1
ATOM 920 C C . PHE A 1 110 ? 4.988 -7.680 -18.982 1.00 86.62 110 PHE A C 1
ATOM 922 O O . PHE A 1 110 ? 6.023 -7.372 -19.567 1.00 86.62 110 PHE A O 1
ATOM 929 N N . ASN A 1 111 ? 4.463 -8.909 -19.058 1.00 79.69 111 ASN A N 1
ATOM 930 C CA . ASN A 1 111 ? 5.102 -10.041 -19.730 1.00 79.69 111 ASN A CA 1
ATOM 931 C C . ASN A 1 111 ? 6.555 -10.255 -19.277 1.00 79.69 111 ASN A C 1
ATOM 933 O O . ASN A 1 111 ? 7.445 -10.457 -20.106 1.00 79.69 111 ASN A O 1
ATOM 937 N N . TYR A 1 11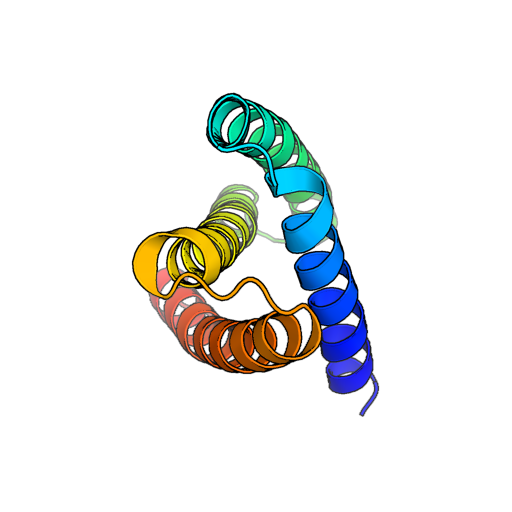2 ? 6.809 -10.207 -17.967 1.00 66.81 112 TYR A N 1
ATOM 938 C CA . TYR A 1 112 ? 8.106 -10.623 -17.440 1.00 66.81 112 TYR A CA 1
ATOM 939 C C . TYR A 1 112 ? 8.287 -12.122 -17.729 1.00 66.81 112 TYR A C 1
ATOM 941 O O . TYR A 1 112 ? 7.591 -12.948 -17.138 1.00 66.81 112 TYR A O 1
ATOM 949 N N . SER A 1 113 ? 9.174 -12.458 -18.670 1.00 51.09 113 SER A N 1
ATOM 950 C CA . SER A 1 113 ? 9.534 -13.836 -19.042 1.00 51.09 113 SER A CA 1
ATOM 951 C C . SER A 1 113 ? 10.377 -14.528 -17.979 1.00 51.09 113 SER A C 1
ATOM 953 O O . SER A 1 113 ? 11.368 -13.891 -17.551 1.00 51.09 113 SER A O 1
#

Radius of gyration: 14.82 Å; Cα contacts (8 Å, |Δi|>4): 72; chains: 1; bounding box: 34×30×38 Å

Secondary structure (DSSP, 8-state):
-HHHHHHHHHHHHHHHHHHHHT--TTTHHHHHHHHHHHHHHHHHHHHHHH-S-HHHHHHHHHHHHHHHHHHHHIIIIIS---SHHHHHHHHHHHHHHHHHHHHHHHHHHHT--

pLDDT: mean 88.99, std 7.55, range [51.09, 96.0]

Foldseek 3Di:
DVVVVVVLVVLLVVLVCLLPVCPDPVCNVVVVVVVLVVQLVVQQVCCVPPNPDSVLSSCLRSVLSVQLSVQSCCVCPVVVPNDSVVSSVSSVVSSVVCVVVSVVVSCVVVVPD

Mean predicted aligned error: 4.43 Å

Solvent-accessible surface area (backbone atoms only — not comparable to full-atom values): 6243 Å² total; per-residue (Å²): 116,70,66,60,54,52,50,53,53,50,51,51,51,48,49,49,48,49,62,65,73,53,64,47,80,91,51,35,64,63,50,48,54,55,51,49,52,51,49,39,54,51,24,38,58,49,11,76,76,77,46,98,40,47,67,57,33,32,50,52,51,45,48,51,54,50,51,55,49,50,49,52,48,44,41,48,69,71,70,54,50,77,52,66,69,63,37,49,55,52,48,50,56,51,49,51,53,48,52,56,54,49,53,55,48,50,34,64,76,69,61,67,126

Organism: Chryseobacterium culicis (NCBI:txid680127)